Protein AF-A0A358M4H2-F1 (afdb_monomer_lite)

Foldseek 3Di:
DQVCPVVVVVVVCVVVVHDLLPDQEFEAECDDDDPVVRCNRVVVSVVSCVVSVHYYHYDHPVLVVVCVCCVVPVPDFDQDWDADADQAWGFIWGCHHNVDIDTPDTDPDGGPQVVQCVVCVVVVNDPPRNVSCVVVCVVDDPVD

Secondary structure (DSSP, 8-state):
-HHHHHHHHHHHHHHTT--GGG---EEEEEESS-HHHHHHHHHHHHHHHHHHT--EEEEEHHHHHHHHHHHH-TT--SSEEEEEESSS-EEEEEEEETTEEEEEEE-SS--HHHHHHHHHHHTT--SSHHHHHHHHHTTS-TT-

Structure (mmCIF, N/CA/C/O backbone):
data_AF-A0A358M4H2-F1
#
_entry.id   AF-A0A358M4H2-F1
#
loop_
_atom_site.group_PDB
_atom_site.id
_atom_site.type_symbol
_atom_site.label_atom_id
_atom_site.label_alt_id
_atom_site.label_comp_id
_atom_site.label_asym_id
_atom_site.label_entity_id
_atom_site.label_seq_id
_atom_site.pdbx_PDB_ins_code
_atom_site.Cartn_x
_atom_site.Cartn_y
_atom_site.Cartn_z
_atom_site.occupancy
_atom_site.B_iso_or_equiv
_atom_site.auth_seq_id
_atom_site.auth_comp_id
_atom_site.auth_asym_id
_atom_site.auth_atom_id
_atom_site.pdbx_PDB_model_num
ATOM 1 N N . HIS A 1 1 ? 8.562 8.260 7.380 1.00 94.56 1 HIS A N 1
ATOM 2 C CA . HIS A 1 1 ? 7.389 7.775 8.147 1.00 94.56 1 HIS A CA 1
ATOM 3 C C . HIS A 1 1 ? 7.286 8.415 9.525 1.00 94.56 1 HIS A C 1
ATOM 5 O O . HIS A 1 1 ? 6.267 9.042 9.769 1.00 94.56 1 HIS A O 1
ATOM 11 N N . VAL A 1 2 ? 8.302 8.302 10.398 1.00 96.50 2 VAL A N 1
ATOM 12 C CA . VAL A 1 2 ? 8.260 8.854 11.775 1.00 96.50 2 VAL A CA 1
ATOM 13 C C . VAL A 1 2 ? 7.911 10.343 11.800 1.00 96.50 2 VAL A C 1
ATOM 15 O O . VAL A 1 2 ? 6.982 10.735 12.492 1.00 96.50 2 VAL A O 1
ATOM 18 N N . GLU A 1 3 ? 8.598 11.149 10.991 1.00 97.31 3 GLU A N 1
ATOM 19 C CA . GLU A 1 3 ? 8.406 12.607 10.949 1.00 97.31 3 GLU A CA 1
ATOM 20 C C . GLU A 1 3 ? 7.024 13.030 10.431 1.00 97.31 3 GLU A C 1
ATOM 22 O O . GLU A 1 3 ? 6.542 14.106 10.762 1.00 97.31 3 GLU A O 1
ATOM 27 N N . ALA A 1 4 ? 6.373 12.186 9.625 1.00 97.62 4 ALA A N 1
ATOM 28 C CA . ALA A 1 4 ? 5.157 12.552 8.904 1.00 97.62 4 ALA A CA 1
ATOM 29 C C . ALA A 1 4 ? 3.874 12.021 9.555 1.00 97.62 4 ALA A C 1
ATOM 31 O O . ALA A 1 4 ? 2.827 12.644 9.422 1.00 97.62 4 ALA A O 1
ATOM 32 N N . ILE A 1 5 ? 3.923 10.868 10.234 1.00 97.62 5 ILE A N 1
ATOM 33 C CA . ILE A 1 5 ? 2.707 10.117 10.584 1.00 97.62 5 ILE A CA 1
ATOM 34 C C . ILE A 1 5 ? 1.733 10.910 11.463 1.00 97.62 5 ILE A C 1
ATOM 36 O O . ILE A 1 5 ? 0.536 10.892 11.201 1.00 97.62 5 ILE A O 1
ATOM 40 N N . ILE A 1 6 ? 2.237 11.649 12.4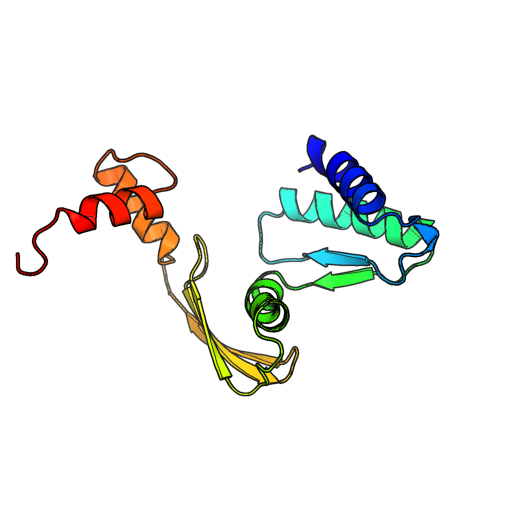53 1.00 97.00 6 ILE A N 1
ATOM 41 C CA . ILE A 1 6 ? 1.391 12.456 13.342 1.00 97.00 6 ILE A CA 1
ATOM 42 C C . ILE A 1 6 ? 0.767 13.630 12.583 1.00 97.00 6 ILE A C 1
ATOM 44 O O . ILE A 1 6 ? -0.429 13.868 12.718 1.00 97.00 6 ILE A O 1
ATOM 48 N N . GLY A 1 7 ? 1.547 14.315 11.739 1.00 97.88 7 GLY A N 1
ATOM 49 C CA . GLY A 1 7 ? 1.047 15.422 10.922 1.00 97.88 7 GLY A CA 1
ATOM 50 C C . GLY A 1 7 ? -0.015 14.981 9.913 1.00 97.88 7 GLY A C 1
ATOM 51 O O . GLY A 1 7 ? -1.012 15.671 9.737 1.00 97.88 7 GLY A O 1
ATOM 52 N N . VAL A 1 8 ? 0.155 13.804 9.302 1.00 97.94 8 VAL A N 1
ATOM 53 C CA . VAL A 1 8 ? -0.839 13.224 8.384 1.00 97.94 8 VAL A CA 1
ATOM 54 C C . VAL A 1 8 ? -2.133 12.863 9.116 1.00 97.94 8 VAL A C 1
ATOM 56 O O . VAL A 1 8 ? -3.211 13.125 8.591 1.00 97.94 8 VAL A O 1
ATOM 59 N N . ILE A 1 9 ? -2.050 12.297 10.325 1.00 97.38 9 ILE A N 1
ATOM 60 C CA . ILE A 1 9 ? -3.239 11.972 11.129 1.00 97.38 9 ILE A CA 1
ATOM 61 C C . ILE A 1 9 ? -3.990 13.250 11.533 1.00 97.38 9 ILE A C 1
ATOM 63 O O . ILE A 1 9 ? -5.205 13.301 11.361 1.00 97.38 9 ILE A O 1
ATOM 67 N N . ASP A 1 10 ? -3.290 14.283 12.020 1.00 97.00 10 ASP A N 1
ATOM 68 C CA . ASP A 1 10 ? -3.914 15.571 12.375 1.00 97.00 10 ASP A CA 1
ATOM 69 C C . ASP A 1 10 ? -4.600 16.214 11.164 1.00 97.00 10 ASP A C 1
ATOM 71 O O . ASP A 1 10 ? -5.767 16.597 11.238 1.00 97.00 10 ASP A O 1
ATOM 75 N N . ALA A 1 11 ? -3.903 16.267 10.025 1.00 98.19 11 ALA A N 1
ATOM 76 C CA . ALA A 1 11 ? -4.451 16.812 8.790 1.00 98.19 11 ALA A CA 1
ATOM 77 C C . ALA A 1 11 ? -5.713 16.058 8.344 1.00 98.19 11 ALA A C 1
ATOM 79 O O . ALA A 1 11 ? -6.724 16.696 8.063 1.00 98.19 11 ALA A O 1
ATOM 80 N N . ALA A 1 12 ? -5.689 14.721 8.353 1.00 97.81 12 ALA A N 1
ATOM 81 C CA . ALA A 1 12 ? -6.824 13.900 7.935 1.00 97.81 12 ALA A CA 1
ATOM 82 C C . ALA A 1 12 ? -8.060 14.097 8.829 1.00 97.81 12 ALA A C 1
ATOM 84 O O . ALA A 1 12 ? -9.176 14.212 8.329 1.00 97.81 12 ALA A O 1
ATOM 85 N N . VAL A 1 13 ? -7.872 14.168 10.150 1.00 97.19 13 VAL A N 1
ATOM 86 C CA . VAL A 1 13 ? -8.963 14.394 11.113 1.00 97.19 13 VAL A CA 1
ATOM 87 C C . VAL A 1 13 ? -9.571 15.788 10.935 1.00 97.19 13 VAL A C 1
ATOM 89 O O . VAL A 1 13 ? -10.793 15.939 10.951 1.00 97.19 13 VAL A O 1
ATOM 92 N N . ARG A 1 14 ? -8.728 16.805 10.707 1.00 97.62 14 ARG A N 1
ATOM 93 C CA . ARG A 1 14 ? -9.176 18.183 10.457 1.00 97.62 14 ARG A CA 1
ATOM 94 C C . ARG A 1 14 ? -9.909 18.320 9.128 1.00 97.62 14 ARG A C 1
ATOM 96 O O . ARG A 1 14 ? -10.942 18.976 9.090 1.00 97.62 14 ARG A O 1
ATOM 103 N N . GLU A 1 15 ? -9.406 17.696 8.067 1.00 98.38 15 GLU A N 1
ATOM 104 C CA . GLU A 1 15 ? -10.047 17.693 6.748 1.00 98.38 15 GLU A CA 1
ATOM 105 C C . GLU A 1 15 ? -11.412 16.993 6.783 1.00 98.38 15 GLU A C 1
ATOM 107 O O . GLU A 1 15 ? -12.385 17.512 6.241 1.00 98.38 15 GLU A O 1
ATOM 112 N N . ALA A 1 16 ? -11.511 15.864 7.489 1.00 97.62 16 ALA A N 1
ATOM 113 C CA . ALA A 1 16 ? -12.771 15.153 7.689 1.00 97.62 16 ALA A CA 1
ATOM 114 C C . ALA A 1 16 ? -13.751 15.883 8.631 1.00 97.62 16 ALA A C 1
ATOM 116 O O . ALA A 1 16 ? -14.916 15.499 8.701 1.00 97.62 16 ALA A O 1
ATOM 117 N N . ASN A 1 17 ? -13.297 16.926 9.339 1.00 97.62 17 ASN A N 1
ATOM 118 C CA . ASN A 1 17 ? -14.068 17.685 10.325 1.00 97.62 17 ASN A CA 1
ATOM 119 C C . ASN A 1 17 ? -14.716 16.793 11.403 1.00 97.62 17 ASN A C 1
ATOM 121 O O . ASN A 1 17 ? -15.889 16.945 11.742 1.00 97.62 17 ASN A O 1
ATOM 125 N N . VAL A 1 18 ? -13.932 15.856 11.936 1.00 97.12 18 VAL A N 1
ATOM 126 C CA . VAL A 1 18 ? -14.328 14.966 13.036 1.00 97.12 18 VAL A CA 1
ATOM 127 C C . VAL A 1 18 ? -13.335 15.076 14.188 1.00 97.12 18 VAL A C 1
ATOM 129 O O . VAL A 1 18 ? -12.213 15.548 14.031 1.00 97.12 18 VAL A O 1
ATOM 132 N N . SER A 1 19 ? -13.728 14.617 15.368 1.00 95.75 19 SER A N 1
ATOM 133 C CA . SER A 1 19 ? -12.835 14.379 16.500 1.00 95.75 19 SER A CA 1
ATOM 134 C C . SER A 1 19 ? -12.319 12.937 16.501 1.00 95.75 19 SER A C 1
ATOM 136 O O . SER A 1 19 ? -12.978 12.013 16.027 1.00 95.75 19 SER A O 1
ATOM 138 N N . LEU A 1 20 ? -11.156 12.697 17.116 1.00 94.94 20 LEU A N 1
ATOM 139 C CA . LEU A 1 20 ? -10.624 11.335 17.276 1.00 94.94 20 LEU A CA 1
ATOM 140 C C . LEU A 1 20 ? -11.584 10.396 18.033 1.00 94.94 20 LEU A C 1
ATOM 142 O O . LEU A 1 20 ? -11.573 9.190 17.801 1.00 94.94 20 LEU A O 1
ATOM 146 N N . SER A 1 21 ? -12.427 10.927 18.923 1.00 94.38 21 SER A N 1
ATOM 147 C CA . SER A 1 21 ? -13.431 10.149 19.660 1.00 94.38 21 SER A CA 1
ATOM 148 C C . SER A 1 21 ? -14.554 9.590 18.782 1.00 94.38 21 SER A C 1
ATOM 150 O O . SER A 1 21 ? -15.118 8.546 19.124 1.00 94.38 21 SER A O 1
ATOM 152 N N . GLU A 1 22 ? -14.852 10.252 17.660 1.00 96.31 22 GLU A N 1
ATOM 153 C CA . GLU A 1 22 ? -15.868 9.831 16.684 1.00 96.31 22 GLU A CA 1
ATOM 154 C C . GLU A 1 22 ? -15.387 8.678 15.794 1.00 96.31 22 GLU A C 1
ATOM 156 O O . GLU A 1 22 ? -16.186 8.055 15.105 1.00 96.31 22 GLU A O 1
ATOM 161 N N . ILE A 1 23 ? -14.095 8.337 15.829 1.00 96.19 23 ILE A N 1
ATOM 162 C CA . ILE A 1 23 ? -13.559 7.197 15.083 1.00 96.19 23 ILE A CA 1
ATOM 163 C C . ILE A 1 23 ? -14.028 5.892 15.733 1.00 96.19 23 ILE A C 1
ATOM 165 O O . ILE A 1 23 ? -13.790 5.649 16.917 1.00 96.19 23 ILE A O 1
ATOM 169 N N . ASP A 1 24 ? -14.647 5.012 14.948 1.00 97.94 24 ASP A N 1
ATOM 170 C CA . ASP A 1 24 ? -15.126 3.714 15.437 1.00 97.94 24 ASP A CA 1
ATOM 171 C C . ASP A 1 24 ? -14.053 2.625 15.433 1.00 97.94 24 ASP A C 1
ATOM 173 O O . ASP A 1 24 ? -14.045 1.762 16.309 1.00 97.94 24 ASP A O 1
ATOM 177 N N . ARG A 1 25 ? -13.160 2.624 14.435 1.00 98.06 25 ARG A N 1
ATOM 178 C CA . ARG A 1 25 ? -12.141 1.582 14.220 1.00 98.06 25 ARG A CA 1
ATOM 179 C C . ARG A 1 25 ? -10.874 2.176 13.623 1.00 98.06 25 ARG A C 1
ATOM 181 O O . ARG A 1 25 ? -10.934 3.144 12.874 1.00 98.06 25 ARG A O 1
ATOM 188 N N . ILE A 1 26 ? -9.736 1.545 13.900 1.00 98.38 26 ILE A N 1
ATOM 189 C CA . ILE A 1 26 ? -8.428 1.979 13.399 1.00 98.38 26 ILE A CA 1
ATOM 190 C C . ILE A 1 26 ? -7.838 0.870 12.535 1.00 98.38 26 ILE A C 1
ATOM 192 O O . ILE A 1 26 ? -7.482 -0.189 13.043 1.00 98.38 26 ILE A O 1
ATOM 196 N N . GLY A 1 27 ? -7.743 1.103 11.227 1.00 97.81 27 GLY A N 1
ATOM 197 C CA . GLY A 1 27 ? -7.087 0.194 10.287 1.00 97.81 27 GLY A CA 1
ATOM 198 C C . GLY A 1 27 ? -5.596 0.497 10.158 1.00 97.81 27 GLY A C 1
ATOM 199 O O . GLY A 1 27 ? -5.210 1.660 10.062 1.00 97.81 27 GLY A O 1
ATOM 200 N N . VAL A 1 28 ? -4.747 -0.532 10.136 1.00 98.12 28 VAL A N 1
ATOM 201 C CA . VAL A 1 28 ? -3.305 -0.356 9.914 1.00 98.12 28 VAL A CA 1
ATOM 202 C C . VAL A 1 28 ? -2.704 -1.495 9.104 1.00 98.12 28 VAL A C 1
ATOM 204 O O . VAL A 1 28 ? -2.949 -2.670 9.375 1.00 98.12 28 VAL A O 1
ATOM 207 N N . THR A 1 29 ? -1.872 -1.148 8.123 1.00 98.06 29 THR A N 1
ATOM 208 C CA . THR A 1 29 ? -1.133 -2.134 7.334 1.00 98.06 29 THR A CA 1
ATOM 209 C C . THR A 1 29 ? -0.126 -2.871 8.212 1.00 98.06 29 THR A C 1
ATOM 211 O O . THR A 1 29 ? 0.770 -2.244 8.778 1.00 98.06 29 THR A O 1
ATOM 214 N N . PHE A 1 30 ? -0.239 -4.199 8.302 1.00 95.25 30 PHE A N 1
ATOM 215 C CA . PHE A 1 30 ? 0.713 -5.025 9.061 1.00 95.25 30 PHE A CA 1
ATOM 216 C C . PHE A 1 30 ? 1.751 -5.727 8.172 1.00 95.25 30 PHE A C 1
ATOM 218 O O . PHE A 1 30 ? 2.794 -6.149 8.668 1.00 95.25 30 PHE A O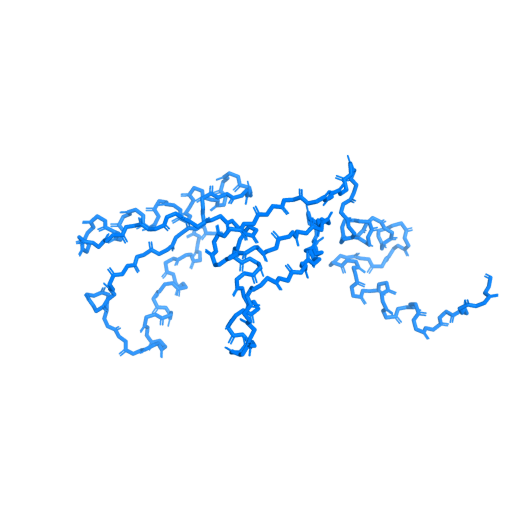 1
ATOM 225 N N . GLY A 1 31 ? 1.490 -5.828 6.867 1.00 94.19 31 GLY A N 1
ATOM 226 C CA . GLY A 1 31 ? 2.417 -6.372 5.877 1.00 94.19 31 GLY A CA 1
ATOM 227 C C . GLY A 1 31 ? 1.721 -6.805 4.581 1.00 94.19 31 GLY A C 1
ATOM 228 O O . GLY A 1 31 ? 0.494 -6.737 4.505 1.00 94.19 31 GLY A O 1
ATOM 229 N N . PRO A 1 32 ? 2.483 -7.254 3.567 1.00 92.00 32 PRO A N 1
ATOM 230 C CA . PRO A 1 32 ? 3.947 -7.188 3.473 1.00 92.00 32 PRO A CA 1
ATOM 231 C C . PRO A 1 32 ? 4.460 -5.747 3.312 1.00 92.00 32 PRO A C 1
ATOM 233 O O . PRO A 1 32 ? 3.696 -4.832 3.018 1.00 92.00 32 PRO A O 1
ATOM 236 N N . GLY A 1 33 ? 5.762 -5.539 3.514 1.00 91.12 33 GLY A N 1
ATOM 237 C CA . GLY A 1 33 ? 6.406 -4.235 3.346 1.00 91.12 33 GLY A CA 1
ATOM 238 C C . GLY A 1 33 ? 7.712 -4.105 4.128 1.00 91.12 33 GLY A C 1
ATOM 239 O O . GLY A 1 33 ? 8.140 -5.031 4.816 1.00 91.12 33 GLY A O 1
ATOM 240 N N . LEU A 1 34 ? 8.347 -2.934 4.034 1.00 93.19 34 LEU A N 1
ATOM 241 C CA . LEU A 1 34 ? 9.569 -2.636 4.781 1.00 93.19 34 LEU A CA 1
ATOM 242 C C . LEU A 1 34 ? 9.271 -2.593 6.281 1.00 93.19 34 LEU A C 1
ATOM 244 O O . LEU A 1 34 ? 8.499 -1.751 6.741 1.00 93.19 34 LEU A O 1
ATOM 248 N N . ILE A 1 35 ? 9.929 -3.462 7.051 1.00 94.56 35 ILE A N 1
ATOM 249 C CA . ILE A 1 35 ? 9.664 -3.626 8.487 1.00 94.56 35 ILE A CA 1
ATOM 250 C C . ILE A 1 35 ? 9.752 -2.303 9.260 1.00 94.56 35 ILE A C 1
ATOM 252 O O . ILE A 1 35 ? 8.875 -2.004 10.065 1.00 94.56 35 ILE A O 1
ATOM 256 N N . GLY A 1 36 ? 10.746 -1.460 8.960 1.00 95.19 36 GLY A N 1
ATOM 257 C CA . GLY A 1 36 ? 10.903 -0.156 9.608 1.00 95.19 36 GLY A CA 1
ATOM 258 C C . GLY A 1 36 ? 9.734 0.795 9.340 1.00 95.19 36 GLY A C 1
ATOM 259 O O . GLY A 1 36 ? 9.296 1.495 10.245 1.00 95.19 36 GLY A O 1
ATOM 260 N N . ALA A 1 37 ? 9.178 0.786 8.126 1.00 95.69 37 ALA A N 1
ATOM 261 C CA . ALA A 1 37 ? 8.005 1.588 7.781 1.00 95.69 37 ALA A CA 1
ATOM 262 C C . ALA A 1 37 ? 6.735 1.057 8.462 1.00 95.69 37 ALA A C 1
ATOM 264 O O . ALA A 1 37 ? 5.975 1.831 9.049 1.00 95.69 37 ALA A O 1
ATOM 265 N N . LEU A 1 38 ? 6.540 -0.266 8.429 1.00 97.50 38 LEU A N 1
ATOM 266 C CA . LEU A 1 38 ? 5.392 -0.938 9.041 1.00 97.50 38 LEU A CA 1
ATOM 267 C C . LEU A 1 38 ? 5.339 -0.701 10.554 1.00 97.50 38 LEU A C 1
ATOM 269 O O . LEU A 1 38 ? 4.278 -0.388 11.088 1.00 97.50 38 LEU A O 1
ATOM 273 N N . LEU A 1 39 ? 6.480 -0.788 11.245 1.00 97.69 39 LEU A N 1
ATOM 274 C CA . LEU A 1 39 ? 6.556 -0.591 12.694 1.00 97.69 39 LEU A CA 1
ATOM 275 C C . LEU A 1 39 ? 6.117 0.808 13.130 1.00 97.69 39 LEU A C 1
ATOM 277 O O . LEU A 1 39 ? 5.466 0.933 14.166 1.00 97.69 39 LEU A O 1
ATOM 281 N N . VAL A 1 40 ? 6.420 1.848 12.348 1.00 98.25 40 VAL A N 1
ATOM 282 C CA . VAL A 1 40 ? 5.971 3.216 12.651 1.00 98.25 40 VAL A CA 1
ATOM 283 C C . VAL A 1 40 ? 4.447 3.306 12.590 1.00 98.25 40 VAL A C 1
ATOM 285 O O . VAL A 1 40 ? 3.826 3.781 13.540 1.00 98.25 40 VAL A O 1
ATOM 288 N N . GLY A 1 41 ? 3.845 2.797 11.509 1.00 97.94 41 GLY A N 1
ATOM 289 C CA . GLY A 1 41 ? 2.390 2.757 11.346 1.00 97.94 41 GLY A CA 1
ATOM 290 C C . GLY A 1 41 ? 1.704 1.953 12.448 1.00 97.94 41 GLY A C 1
ATOM 291 O O . GLY A 1 41 ? 0.801 2.452 13.117 1.00 97.94 41 GLY A O 1
ATOM 292 N N . LEU A 1 42 ? 2.185 0.730 12.688 1.00 98.06 42 LEU A N 1
ATOM 293 C CA . LEU A 1 42 ? 1.672 -0.162 13.728 1.00 98.06 42 LEU A CA 1
ATOM 294 C C . LEU A 1 42 ? 1.766 0.454 15.125 1.00 98.06 42 LEU A C 1
ATOM 296 O O . LEU A 1 42 ? 0.827 0.316 15.904 1.00 98.06 42 LEU A O 1
ATOM 300 N N . SER A 1 43 ? 2.870 1.128 15.451 1.00 98.19 43 SER A N 1
ATOM 301 C CA . SER A 1 43 ? 3.052 1.742 16.772 1.00 98.19 43 SER A CA 1
ATOM 302 C C . SER A 1 43 ? 2.077 2.897 16.990 1.00 98.19 43 SER A C 1
ATOM 304 O O . SER A 1 43 ? 1.420 2.944 18.028 1.00 98.19 43 SER A O 1
ATOM 306 N N . ALA A 1 44 ? 1.918 3.781 15.998 1.00 98.12 44 ALA A N 1
ATOM 307 C CA . ALA A 1 44 ? 0.964 4.886 16.075 1.00 98.12 44 ALA A CA 1
ATOM 308 C C . ALA A 1 44 ? -0.486 4.383 16.179 1.00 98.12 44 ALA A C 1
ATOM 310 O O . ALA A 1 44 ? -1.236 4.821 17.050 1.00 98.12 44 ALA A O 1
ATOM 311 N N . ALA A 1 45 ? -0.866 3.414 15.342 1.00 98.12 45 ALA A N 1
ATOM 312 C CA . ALA A 1 45 ? -2.215 2.858 15.337 1.00 98.12 45 ALA A CA 1
ATOM 313 C C . ALA A 1 45 ? -2.549 2.115 16.641 1.00 98.12 45 ALA A C 1
ATOM 315 O O . ALA A 1 45 ? -3.643 2.283 17.178 1.00 98.12 45 ALA A O 1
ATOM 316 N N . LYS A 1 46 ? -1.602 1.341 17.193 1.00 98.31 46 LYS A N 1
ATOM 317 C CA . LYS A 1 46 ? -1.761 0.692 18.505 1.00 98.31 46 LYS A CA 1
ATOM 318 C C . LYS A 1 46 ? -1.917 1.711 19.629 1.00 98.31 46 LYS A C 1
ATOM 320 O O . LYS A 1 46 ? -2.775 1.517 20.483 1.00 98.31 46 LYS A O 1
ATOM 325 N N . ALA A 1 47 ? -1.125 2.784 19.619 1.00 98.06 47 ALA A N 1
ATOM 326 C CA . ALA A 1 47 ? -1.244 3.847 20.611 1.00 98.06 47 ALA A CA 1
ATOM 327 C C . ALA A 1 47 ? -2.630 4.507 20.556 1.00 98.06 47 ALA A C 1
ATOM 329 O O . ALA A 1 47 ? -3.290 4.588 21.586 1.00 98.06 47 ALA A O 1
ATOM 330 N N . LEU A 1 48 ? -3.106 4.890 19.365 1.00 97.75 48 LEU A N 1
ATOM 331 C CA . LEU A 1 48 ? -4.445 5.466 19.185 1.00 97.75 48 LEU A CA 1
ATOM 332 C C . LEU A 1 48 ? -5.564 4.498 19.589 1.00 97.75 48 LEU A C 1
ATOM 334 O O . LEU A 1 48 ? -6.510 4.889 20.264 1.00 97.75 48 LEU A O 1
ATOM 338 N N . SER A 1 49 ? -5.458 3.226 19.201 1.00 98.31 49 SER A N 1
ATOM 339 C CA . SER A 1 49 ? -6.440 2.196 19.560 1.00 98.31 49 SER A CA 1
ATOM 340 C C . SER A 1 49 ? -6.534 2.027 21.071 1.00 98.31 49 SER A C 1
ATOM 342 O O . SER A 1 49 ? -7.637 2.010 21.617 1.00 98.31 49 SER A O 1
ATOM 344 N N . TYR A 1 50 ? -5.385 1.971 21.746 1.00 98.19 50 TYR A N 1
ATOM 345 C CA . TYR A 1 50 ? -5.310 1.839 23.194 1.00 98.19 50 TYR A CA 1
ATOM 346 C C . TYR A 1 50 ? -5.879 3.066 23.917 1.00 98.19 50 TYR A C 1
ATOM 348 O O . TYR A 1 50 ? -6.696 2.914 24.821 1.00 98.19 50 TYR A O 1
ATOM 356 N N . THR A 1 51 ? -5.501 4.284 23.514 1.00 97.56 51 THR A N 1
ATOM 357 C CA . THR A 1 51 ? -5.947 5.514 24.192 1.00 97.56 51 THR A CA 1
ATOM 358 C C . THR A 1 51 ? -7.421 5.825 23.957 1.00 97.56 51 THR A C 1
ATOM 360 O O . THR A 1 51 ? -8.096 6.291 24.870 1.00 97.56 51 THR A O 1
ATOM 363 N N . LEU A 1 52 ? -7.940 5.547 22.759 1.00 97.19 52 LEU A N 1
ATOM 364 C CA . LEU A 1 52 ? -9.339 5.798 22.400 1.00 97.19 52 LEU A CA 1
ATOM 365 C C . LEU A 1 52 ? -10.261 4.617 22.739 1.00 97.19 52 LEU A C 1
ATOM 367 O O . LEU A 1 52 ? -11.474 4.722 22.563 1.00 97.19 52 LEU A O 1
ATOM 371 N N . SER A 1 53 ? -9.700 3.494 23.204 1.00 97.75 53 SER A N 1
ATOM 372 C CA . SER A 1 53 ? -10.422 2.231 23.419 1.00 97.75 53 SER A CA 1
ATOM 373 C C . SER A 1 53 ? -11.200 1.776 22.175 1.00 97.75 53 SER A C 1
ATOM 375 O O . SER A 1 53 ? -12.344 1.332 22.265 1.00 97.75 53 SER A O 1
ATOM 377 N N . LYS A 1 54 ? -10.582 1.905 20.992 1.00 98.12 54 LYS A N 1
ATOM 378 C CA . LYS A 1 54 ? -11.190 1.544 19.700 1.00 98.12 54 LYS A CA 1
ATOM 379 C C . LYS A 1 54 ? -10.559 0.277 19.125 1.00 98.12 54 LYS A C 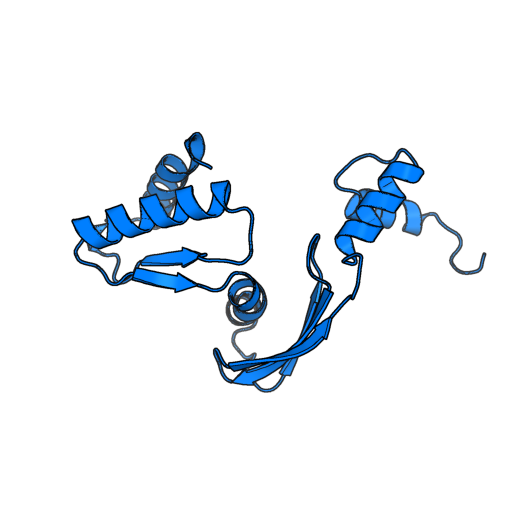1
ATOM 381 O O . LYS A 1 54 ? -9.343 0.115 19.241 1.00 98.12 54 LYS A O 1
ATOM 386 N N . PRO A 1 55 ? -11.329 -0.608 18.464 1.00 98.31 55 PRO A N 1
ATOM 387 C CA . PRO A 1 55 ? -10.785 -1.789 17.804 1.00 98.31 55 PRO A CA 1
ATOM 388 C C . PRO A 1 55 ? -9.691 -1.456 16.782 1.00 98.31 55 PRO A C 1
ATOM 390 O O . PRO A 1 55 ? -9.851 -0.560 15.949 1.00 98.31 55 PRO A O 1
ATOM 393 N N . LEU A 1 56 ? -8.605 -2.229 16.823 1.00 98.38 56 LEU A N 1
ATOM 394 C CA . LEU A 1 56 ? -7.528 -2.196 15.838 1.00 98.38 56 LEU A CA 1
ATOM 395 C C . LEU A 1 56 ? -7.749 -3.291 14.790 1.00 98.38 56 LEU A C 1
ATOM 397 O O . LEU A 1 56 ? -7.875 -4.465 15.136 1.00 98.38 56 LEU A O 1
ATOM 401 N N . VAL A 1 57 ? -7.761 -2.914 13.515 1.00 98.00 57 VAL A N 1
ATOM 402 C CA . VAL A 1 57 ? -7.964 -3.816 12.379 1.00 98.00 57 VAL A CA 1
ATOM 403 C C . VAL A 1 57 ? -6.643 -3.964 11.616 1.00 98.00 57 VAL A C 1
ATOM 405 O O . VAL A 1 57 ? -6.177 -2.994 11.011 1.00 98.00 57 VAL A O 1
ATOM 408 N N . PRO A 1 58 ? -6.007 -5.149 11.633 1.00 96.88 58 PRO A N 1
ATOM 409 C CA . PRO A 1 58 ? -4.837 -5.402 10.806 1.00 96.88 58 PRO A CA 1
ATOM 410 C C . PRO A 1 58 ? -5.260 -5.524 9.338 1.00 96.88 58 PRO A C 1
ATOM 412 O O . PRO A 1 58 ? -6.168 -6.282 9.009 1.00 96.88 58 PRO A O 1
ATOM 415 N N . VAL A 1 59 ? -4.589 -4.790 8.453 1.00 96.75 59 VAL A N 1
ATOM 416 C CA . VAL A 1 59 ? -4.864 -4.783 7.011 1.00 96.75 59 VAL A CA 1
ATOM 417 C C . VAL A 1 59 ? -3.678 -5.373 6.255 1.00 96.75 59 VAL A C 1
ATOM 419 O O . VAL A 1 59 ? -2.530 -4.966 6.459 1.00 96.75 59 VAL A O 1
ATOM 422 N N . HIS A 1 60 ? -3.941 -6.336 5.375 1.00 95.12 60 HIS A N 1
ATOM 423 C CA . HIS A 1 60 ? -2.923 -6.862 4.474 1.00 95.12 60 HIS A CA 1
ATOM 424 C C . HIS A 1 60 ? -2.742 -5.910 3.281 1.00 95.12 60 HIS A C 1
ATOM 426 O O . HIS A 1 60 ? -3.704 -5.545 2.606 1.00 95.12 60 HIS A O 1
ATOM 432 N N . HIS A 1 61 ? -1.503 -5.508 2.994 1.00 94.62 61 HIS A N 1
ATOM 433 C CA . HIS A 1 61 ? -1.182 -4.464 2.015 1.00 94.62 61 HIS A CA 1
ATOM 434 C C . HIS A 1 61 ? -1.753 -4.759 0.620 1.00 94.62 61 HIS A C 1
ATOM 436 O O . HIS A 1 61 ? -2.315 -3.877 -0.025 1.00 94.62 61 HIS A O 1
ATOM 442 N N . ILE A 1 62 ? -1.641 -6.010 0.165 1.00 92.00 62 ILE A N 1
ATOM 443 C CA . ILE A 1 62 ? -2.101 -6.423 -1.172 1.00 92.00 62 ILE A CA 1
ATOM 444 C C . ILE A 1 62 ? -3.614 -6.544 -1.248 1.00 92.00 62 ILE A C 1
ATOM 446 O O . ILE A 1 62 ? -4.196 -6.229 -2.280 1.00 92.00 62 ILE A O 1
ATOM 450 N N . GLU A 1 63 ? -4.259 -6.930 -0.153 1.00 93.62 63 GLU A N 1
ATOM 451 C CA . GLU A 1 63 ? -5.721 -6.942 -0.102 1.00 93.62 63 GLU A CA 1
ATOM 452 C C . GLU A 1 63 ? -6.259 -5.514 -0.176 1.00 93.62 63 GLU A C 1
ATOM 454 O O . GLU A 1 63 ? -7.245 -5.278 -0.862 1.00 93.62 63 GLU A O 1
ATOM 459 N N . GLY A 1 64 ? -5.553 -4.549 0.427 1.00 93.88 64 GLY A N 1
ATOM 460 C CA . GLY A 1 64 ? -5.840 -3.123 0.273 1.00 93.88 64 GLY A CA 1
ATOM 461 C C . GLY A 1 64 ? -5.780 -2.645 -1.182 1.00 93.88 64 GLY A C 1
ATOM 462 O O . GLY A 1 64 ? -6.687 -1.944 -1.622 1.00 93.88 64 GLY A O 1
ATOM 463 N N . HIS A 1 65 ? -4.766 -3.068 -1.953 1.00 93.94 65 HIS A N 1
ATOM 464 C CA . HIS A 1 65 ? -4.685 -2.759 -3.394 1.00 93.94 65 HIS A CA 1
ATOM 465 C C . HIS A 1 65 ? -5.883 -3.302 -4.174 1.00 93.94 65 HIS A C 1
ATOM 467 O O . HIS A 1 65 ? -6.419 -2.611 -5.033 1.00 93.94 65 HIS A O 1
ATOM 473 N N . ILE A 1 66 ? -6.326 -4.524 -3.870 1.00 94.56 66 ILE A N 1
ATOM 474 C CA . ILE A 1 66 ? -7.489 -5.118 -4.539 1.00 94.56 66 ILE A CA 1
ATOM 475 C C . ILE A 1 66 ? -8.768 -4.388 -4.112 1.00 94.56 66 ILE A C 1
ATOM 477 O O . ILE A 1 66 ? -9.579 -4.017 -4.961 1.00 94.56 66 ILE A O 1
ATOM 481 N N . ALA A 1 67 ? -8.923 -4.131 -2.810 1.00 93.69 67 ALA A N 1
ATOM 482 C CA . ALA A 1 67 ? -10.104 -3.505 -2.232 1.00 93.69 67 ALA A CA 1
ATOM 483 C C . ALA A 1 67 ? -10.301 -2.043 -2.660 1.00 93.69 67 ALA A C 1
ATOM 485 O O . ALA A 1 67 ? -11.433 -1.562 -2.655 1.00 93.69 67 ALA A O 1
ATOM 486 N N . ALA A 1 68 ? -9.240 -1.349 -3.086 1.00 93.88 68 ALA A N 1
ATOM 487 C CA . ALA A 1 68 ? -9.340 -0.004 -3.651 1.00 93.88 68 ALA A CA 1
ATOM 488 C C . ALA A 1 68 ? -10.304 0.061 -4.851 1.00 93.88 68 ALA A C 1
ATOM 490 O O . ALA A 1 68 ? -11.002 1.060 -5.019 1.00 93.88 68 ALA A O 1
ATOM 491 N N . ASN A 1 69 ? -10.425 -1.021 -5.631 1.00 94.50 69 ASN A N 1
ATOM 492 C CA . ASN A 1 69 ? -11.362 -1.079 -6.755 1.00 94.50 69 ASN A CA 1
ATOM 493 C C . ASN A 1 69 ? -12.826 -0.956 -6.309 1.00 94.50 69 ASN A C 1
ATOM 495 O O . ASN A 1 69 ? -13.612 -0.350 -7.025 1.00 94.50 69 ASN A O 1
ATOM 499 N N . PHE A 1 70 ? -13.190 -1.446 -5.119 1.00 94.81 70 PHE A N 1
ATOM 500 C CA . PHE A 1 70 ? -14.548 -1.297 -4.576 1.00 94.81 70 PHE A CA 1
ATOM 501 C C . PHE A 1 70 ? -14.870 0.145 -4.156 1.00 94.81 70 PHE A C 1
ATOM 503 O O . PHE A 1 70 ? -16.035 0.516 -3.998 1.00 94.81 70 PHE A O 1
ATOM 510 N N . ILE A 1 71 ? -13.846 0.978 -3.935 1.00 94.06 71 ILE A N 1
ATOM 511 C CA . ILE A 1 71 ? -14.042 2.397 -3.628 1.00 94.06 71 ILE A CA 1
ATOM 512 C C . ILE A 1 71 ? -14.404 3.155 -4.905 1.00 94.06 71 ILE A C 1
ATOM 514 O O . ILE A 1 71 ? -15.345 3.945 -4.864 1.00 94.06 71 ILE A O 1
ATOM 518 N N . GLU A 1 72 ? -13.702 2.894 -6.005 1.00 95.56 72 GLU A N 1
ATOM 519 C CA . GLU A 1 72 ? -13.935 3.556 -7.293 1.00 95.56 72 GLU A CA 1
ATOM 520 C C . GLU A 1 72 ? -15.177 3.002 -8.007 1.00 95.56 72 GLU A C 1
ATOM 522 O O . GLU A 1 72 ? -16.067 3.748 -8.409 1.00 95.56 72 GLU A O 1
ATOM 527 N N . TYR A 1 73 ? -15.284 1.677 -8.107 1.00 96.00 73 TYR A N 1
ATOM 528 C CA . TYR A 1 73 ? -16.341 0.986 -8.839 1.00 96.00 73 TYR A CA 1
ATOM 529 C C . TYR A 1 73 ? -17.368 0.413 -7.860 1.00 96.00 73 TYR A C 1
ATOM 531 O O . TYR A 1 73 ? -17.226 -0.708 -7.375 1.00 96.00 73 TYR A O 1
ATOM 539 N N . LYS A 1 74 ? -18.413 1.193 -7.557 1.00 94.88 74 LYS A N 1
ATOM 540 C CA . LYS A 1 74 ? -19.428 0.834 -6.545 1.00 94.88 74 LYS A CA 1
ATOM 541 C C . LYS A 1 74 ? -20.244 -0.414 -6.882 1.00 94.88 74 LYS A C 1
ATOM 543 O O . LYS A 1 74 ? -20.665 -1.104 -5.962 1.00 94.88 74 LYS A O 1
ATOM 548 N N . ASP A 1 75 ? -20.407 -0.705 -8.169 1.00 96.75 75 ASP A N 1
ATOM 549 C CA . ASP A 1 75 ? -21.150 -1.871 -8.661 1.00 96.75 75 ASP A CA 1
ATOM 550 C C . ASP A 1 75 ? -20.245 -3.097 -8.893 1.00 96.75 75 ASP A C 1
ATOM 552 O O . ASP A 1 75 ? -20.701 -4.128 -9.385 1.00 96.75 75 ASP A O 1
ATOM 556 N N . LEU A 1 76 ? -18.941 -2.996 -8.591 1.00 96.56 76 LEU A N 1
ATOM 557 C CA . LEU A 1 76 ? -18.025 -4.127 -8.698 1.00 96.56 76 LEU A CA 1
ATOM 558 C C . LEU A 1 76 ? -18.268 -5.101 -7.542 1.00 96.56 76 LEU A C 1
ATOM 560 O O . LEU A 1 76 ? -17.959 -4.814 -6.384 1.00 96.56 76 LEU A O 1
ATOM 564 N N . GLU A 1 77 ? -18.732 -6.295 -7.883 1.00 96.94 77 GLU A N 1
ATOM 565 C CA . GLU A 1 77 ? -18.946 -7.384 -6.937 1.00 96.94 77 GLU A CA 1
ATOM 566 C C . GLU A 1 77 ? -18.085 -8.601 -7.318 1.00 96.94 77 GLU A C 1
ATOM 568 O O . GLU A 1 77 ? -17.912 -8.895 -8.505 1.00 96.94 77 GLU A O 1
ATOM 573 N N . PRO A 1 78 ? -17.514 -9.330 -6.342 1.00 96.56 78 PRO A N 1
ATOM 574 C CA . PRO A 1 78 ? -16.942 -10.651 -6.589 1.00 96.56 78 PRO A CA 1
ATOM 575 C C . PRO A 1 78 ? -17.997 -11.641 -7.138 1.00 96.56 78 PRO A C 1
ATOM 577 O O . PRO A 1 78 ? -19.167 -11.542 -6.769 1.00 96.56 78 PRO A O 1
ATOM 580 N N . PRO A 1 79 ? -17.604 -12.651 -7.940 1.00 97.12 79 PRO A N 1
ATOM 581 C CA . PRO A 1 79 ? -16.226 -13.024 -8.232 1.00 97.12 79 PRO A CA 1
ATOM 582 C C . PRO A 1 79 ? -15.627 -12.290 -9.440 1.00 97.12 79 PRO A C 1
ATOM 584 O O . PRO A 1 79 ? -16.281 -12.099 -10.462 1.00 97.12 79 PRO A O 1
ATOM 587 N N . PHE A 1 80 ? -14.338 -11.956 -9.359 1.00 96.88 80 PHE A N 1
ATOM 588 C CA . PHE A 1 80 ? -13.562 -11.442 -10.493 1.00 96.88 80 PHE A CA 1
ATOM 589 C C . PHE A 1 80 ? -12.081 -11.810 -10.380 1.00 96.88 80 PHE A C 1
ATOM 591 O O . PHE A 1 80 ? -11.561 -12.106 -9.304 1.00 96.88 80 PHE A O 1
ATOM 598 N N . VAL A 1 81 ? -11.372 -11.742 -11.506 1.00 97.38 81 VAL A N 1
ATOM 599 C CA . VAL A 1 81 ? -9.912 -11.874 -11.535 1.00 97.38 81 VAL A CA 1
ATOM 600 C C . VAL A 1 81 ? -9.280 -10.486 -11.492 1.00 97.38 81 VAL A C 1
ATOM 602 O O . VAL A 1 81 ? -9.665 -9.595 -12.244 1.00 97.38 81 VAL A O 1
ATOM 605 N N . CYS A 1 82 ? -8.292 -10.307 -10.622 1.00 96.38 82 CYS A N 1
ATOM 606 C CA . CYS A 1 82 ? -7.545 -9.068 -10.456 1.00 96.38 82 CYS A CA 1
ATOM 607 C C . CYS A 1 82 ? -6.075 -9.276 -10.829 1.00 96.38 82 CYS A C 1
ATOM 609 O O . CYS A 1 82 ? -5.418 -10.193 -10.331 1.00 96.38 82 CYS A O 1
ATOM 611 N N . LEU A 1 83 ? -5.548 -8.401 -11.683 1.00 97.06 83 LEU A N 1
ATOM 612 C CA . LEU A 1 83 ? -4.122 -8.320 -11.968 1.00 97.06 83 LEU A CA 1
ATOM 613 C C . LEU A 1 83 ? -3.505 -7.217 -11.097 1.00 97.06 83 LEU A C 1
ATOM 615 O O . LEU A 1 83 ? -3.720 -6.032 -11.336 1.00 97.06 83 LEU A O 1
ATOM 619 N N . VAL A 1 84 ? -2.716 -7.606 -10.097 1.00 95.88 84 VAL A N 1
ATOM 620 C CA . VAL A 1 84 ? -1.998 -6.669 -9.224 1.00 95.88 84 VAL A CA 1
ATOM 621 C C . VAL A 1 84 ? -0.612 -6.417 -9.807 1.00 95.88 84 VAL A C 1
ATOM 623 O O . VAL A 1 84 ? 0.266 -7.278 -9.706 1.00 95.88 84 VAL A O 1
ATOM 626 N N . VAL A 1 85 ? -0.408 -5.231 -10.387 1.00 94.88 85 VAL A N 1
ATOM 627 C CA . VAL A 1 85 ? 0.866 -4.804 -10.988 1.00 94.88 85 VAL A CA 1
ATOM 628 C C . VAL A 1 85 ? 1.359 -3.531 -10.311 1.00 94.88 85 VAL A C 1
ATOM 630 O O . VAL A 1 85 ? 0.759 -2.471 -10.446 1.00 94.88 85 VAL A O 1
ATOM 633 N N . SER A 1 86 ? 2.457 -3.630 -9.569 1.00 91.00 86 SER A N 1
ATOM 634 C CA . SER A 1 86 ? 3.112 -2.494 -8.912 1.00 91.00 86 SER A CA 1
ATOM 635 C C . SER A 1 86 ? 4.634 -2.604 -9.031 1.00 91.00 86 SER A C 1
ATOM 637 O O . SER A 1 86 ? 5.149 -3.510 -9.687 1.00 91.00 86 SER A O 1
ATOM 639 N N . GLY A 1 87 ? 5.362 -1.701 -8.366 1.00 88.50 87 GLY A N 1
ATOM 640 C CA . GLY A 1 87 ? 6.823 -1.771 -8.261 1.00 88.50 87 GLY A CA 1
ATOM 641 C C . GLY A 1 87 ? 7.335 -3.091 -7.679 1.00 88.50 87 GLY A C 1
ATOM 642 O O . GLY A 1 87 ? 8.367 -3.570 -8.116 1.00 88.50 87 GLY A O 1
ATOM 643 N N . GLY A 1 88 ? 6.603 -3.701 -6.739 1.00 89.00 88 GLY A N 1
ATOM 644 C CA . GLY A 1 88 ? 7.034 -4.924 -6.045 1.00 89.00 88 GLY A CA 1
ATOM 645 C C . GLY A 1 88 ? 6.120 -6.136 -6.221 1.00 89.00 88 GLY A C 1
ATOM 646 O O . GLY A 1 88 ? 6.364 -7.168 -5.607 1.00 89.00 88 GLY A O 1
ATOM 647 N N . HIS A 1 89 ? 5.047 -6.027 -7.012 1.00 93.62 89 HIS A N 1
ATOM 648 C CA . HIS A 1 89 ? 4.075 -7.111 -7.177 1.00 93.62 89 HIS A CA 1
ATOM 649 C C . HIS A 1 89 ? 3.670 -7.272 -8.637 1.00 93.62 89 HIS A C 1
ATOM 651 O O . HIS A 1 89 ? 3.470 -6.299 -9.361 1.00 93.62 89 HIS A O 1
ATOM 657 N N . SER A 1 90 ? 3.533 -8.519 -9.070 1.00 96.00 90 SER A N 1
ATOM 658 C CA . SER A 1 90 ? 2.988 -8.896 -10.377 1.00 96.00 90 SER A CA 1
ATOM 659 C C . SER A 1 90 ? 2.248 -10.210 -10.208 1.00 96.00 90 SER A C 1
ATOM 661 O O . SER A 1 90 ? 2.829 -11.284 -10.372 1.00 96.00 90 SER A O 1
ATOM 663 N N . HIS A 1 91 ? 1.003 -10.112 -9.737 1.00 95.81 91 HIS A N 1
ATOM 664 C CA . HIS A 1 91 ? 0.175 -11.241 -9.313 1.00 95.81 91 HIS A CA 1
ATOM 665 C C . HIS A 1 91 ? -1.137 -11.294 -10.095 1.00 95.81 91 HIS A C 1
ATOM 667 O O . HIS A 1 91 ? -1.762 -10.265 -10.329 1.00 95.81 91 HIS A O 1
ATOM 673 N N . ILE A 1 92 ? -1.592 -12.505 -10.402 1.00 97.69 92 ILE A N 1
ATOM 674 C CA . ILE A 1 92 ? -2.956 -12.788 -10.846 1.00 97.69 92 ILE A CA 1
ATOM 675 C C . ILE A 1 92 ? -3.699 -13.367 -9.647 1.00 97.69 92 ILE A C 1
ATOM 677 O O . ILE A 1 92 ? -3.281 -14.385 -9.085 1.00 97.69 92 ILE A O 1
ATOM 681 N N . ILE A 1 93 ? -4.778 -12.708 -9.245 1.00 97.12 93 ILE A N 1
ATOM 682 C CA . ILE A 1 93 ? -5.565 -13.028 -8.058 1.00 97.12 93 ILE A CA 1
ATOM 683 C C . ILE A 1 93 ? -6.994 -13.375 -8.473 1.00 97.12 93 ILE A C 1
ATOM 685 O O . ILE A 1 93 ? -7.618 -12.642 -9.229 1.00 97.12 93 ILE A O 1
ATOM 689 N N . ASP A 1 94 ? -7.514 -14.472 -7.944 1.00 97.62 94 ASP A N 1
ATOM 690 C CA . ASP A 1 94 ? -8.928 -14.834 -7.958 1.00 97.62 94 ASP A CA 1
ATOM 691 C C . ASP A 1 94 ? -9.601 -14.223 -6.719 1.00 97.62 94 ASP A C 1
ATOM 693 O O . ASP A 1 94 ? -9.330 -14.645 -5.589 1.00 97.62 94 ASP A O 1
ATOM 697 N N . CYS A 1 95 ? -10.405 -13.175 -6.914 1.00 97.12 95 CYS A N 1
ATOM 698 C CA . CYS A 1 95 ? -11.237 -12.583 -5.871 1.00 97.12 95 CYS A CA 1
ATOM 699 C C . CYS A 1 95 ? -12.577 -13.311 -5.860 1.00 97.12 95 CYS A C 1
ATOM 701 O O . CYS A 1 95 ? -13.412 -13.106 -6.737 1.00 97.12 95 CYS A O 1
ATOM 703 N N . ARG A 1 96 ? -12.770 -14.171 -4.861 1.00 97.12 96 ARG A N 1
ATOM 704 C CA . ARG A 1 96 ? -13.923 -15.079 -4.778 1.00 97.12 96 ARG A CA 1
ATOM 705 C C . ARG A 1 96 ? -15.080 -14.469 -3.996 1.00 97.12 96 ARG A C 1
ATOM 707 O O . ARG A 1 96 ? -16.237 -14.714 -4.315 1.00 97.12 96 ARG A O 1
ATOM 714 N N . ALA A 1 97 ? -14.751 -13.674 -2.983 1.00 96.56 97 ALA A N 1
ATOM 715 C CA . ALA A 1 97 ? -15.672 -12.902 -2.158 1.00 96.56 97 ALA A CA 1
ATOM 716 C C . ALA A 1 97 ? -14.926 -11.705 -1.545 1.00 96.56 97 ALA A C 1
ATOM 718 O O . ALA A 1 97 ? -13.702 -11.590 -1.660 1.00 96.56 97 ALA A O 1
ATOM 719 N N . TYR A 1 98 ? -15.644 -10.817 -0.856 1.00 94.50 98 TYR A N 1
ATOM 720 C CA . TYR A 1 98 ? -15.017 -9.738 -0.095 1.00 94.50 98 TYR A CA 1
ATOM 721 C C . TYR A 1 98 ? -14.085 -10.316 0.976 1.00 94.50 98 TYR A C 1
ATOM 723 O O . TYR A 1 98 ? -14.520 -11.067 1.846 1.00 94.50 98 TYR A O 1
ATOM 731 N N . GLY A 1 99 ? -12.798 -9.977 0.900 1.00 91.00 99 GLY A N 1
ATOM 732 C CA . GLY A 1 99 ? -11.785 -1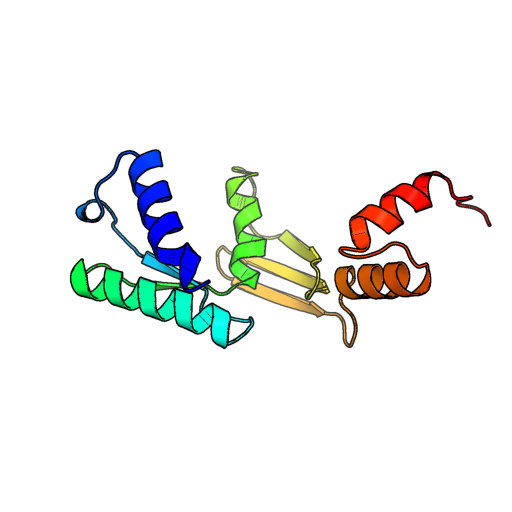0.516 1.812 1.00 91.00 99 GLY A CA 1
ATOM 733 C C . GLY A 1 99 ? -11.357 -11.958 1.513 1.00 91.00 99 GLY A C 1
ATOM 734 O O . GLY A 1 99 ? -10.526 -12.489 2.243 1.00 91.00 99 GLY A O 1
ATOM 735 N N . ASP A 1 100 ? -11.879 -12.591 0.456 1.00 95.19 100 ASP A N 1
ATOM 736 C CA . ASP A 1 100 ? -11.439 -13.914 0.010 1.00 95.19 100 ASP A CA 1
ATOM 737 C C . ASP A 1 100 ? -10.684 -13.817 -1.322 1.00 95.19 100 ASP A C 1
ATOM 739 O O . ASP A 1 100 ? -11.272 -13.738 -2.408 1.00 95.19 100 ASP A O 1
ATOM 743 N N . PHE A 1 101 ? -9.356 -13.850 -1.217 1.00 95.06 101 PHE A N 1
ATOM 744 C CA . PHE A 1 101 ? -8.431 -13.704 -2.332 1.00 95.06 101 PHE A CA 1
ATOM 745 C C . PHE A 1 101 ? -7.511 -14.921 -2.446 1.00 95.06 101 PHE A C 1
ATOM 747 O O . PHE A 1 101 ? -6.836 -15.308 -1.490 1.00 95.06 101 PHE A O 1
ATOM 754 N N . LYS A 1 102 ? -7.420 -15.499 -3.646 1.00 95.94 102 LYS A N 1
ATOM 755 C CA . LYS A 1 102 ? -6.520 -16.616 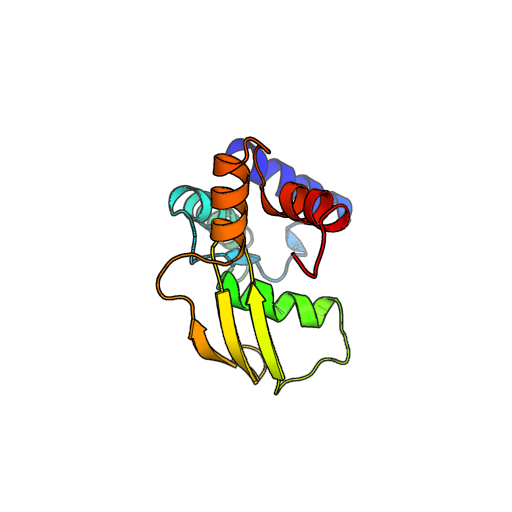-3.948 1.00 95.94 102 LYS A CA 1
ATOM 756 C C . LYS A 1 102 ? -5.521 -16.224 -5.030 1.00 95.94 102 LYS A C 1
ATOM 758 O O . LYS A 1 102 ? -5.897 -15.840 -6.130 1.00 95.94 102 LYS A O 1
ATOM 763 N N . VAL A 1 103 ? -4.228 -16.376 -4.751 1.00 95.81 103 VAL A N 1
ATOM 764 C CA . VAL A 1 103 ? -3.185 -16.186 -5.770 1.00 95.81 103 VAL A CA 1
ATOM 765 C C . VAL A 1 103 ? -3.260 -17.330 -6.785 1.00 95.81 103 VAL A C 1
ATOM 767 O O . VAL A 1 103 ? -3.081 -18.491 -6.420 1.00 95.81 103 VAL A O 1
ATOM 770 N N . LEU A 1 104 ? -3.504 -17.000 -8.053 1.00 97.62 104 LEU A N 1
ATOM 771 C CA . LEU A 1 104 ? -3.447 -17.943 -9.175 1.00 97.62 104 LEU A CA 1
ATOM 772 C C . LEU A 1 104 ? -2.041 -18.023 -9.774 1.00 97.62 104 LEU A C 1
ATOM 774 O O . LEU A 1 104 ? -1.591 -19.096 -10.165 1.00 97.62 104 LEU A O 1
ATOM 778 N N . GLY A 1 105 ? -1.337 -16.892 -9.823 1.00 97.25 105 GLY A N 1
ATOM 779 C CA . GLY A 1 105 ? 0.016 -16.805 -10.358 1.00 97.25 105 GLY A CA 1
ATOM 780 C C . GLY A 1 105 ? 0.743 -15.564 -9.861 1.00 97.25 105 GLY A C 1
ATOM 781 O O . GLY A 1 105 ? 0.118 -14.564 -9.511 1.00 97.25 105 GLY A O 1
ATOM 782 N N . ARG A 1 106 ? 2.074 -15.627 -9.818 1.00 95.94 106 ARG A N 1
ATOM 783 C CA . ARG A 1 106 ? 2.940 -14.490 -9.491 1.00 95.94 106 ARG A CA 1
ATOM 784 C C . ARG A 1 106 ? 4.265 -14.577 -10.232 1.00 95.94 106 ARG A C 1
ATOM 786 O O . ARG A 1 106 ? 4.691 -15.681 -10.576 1.00 95.94 106 ARG A O 1
ATOM 793 N N . THR A 1 107 ? 4.916 -13.432 -10.418 1.00 94.94 107 THR A N 1
ATOM 794 C CA . THR A 1 107 ? 6.318 -13.401 -10.854 1.00 94.94 107 THR A CA 1
ATOM 795 C C . THR A 1 107 ? 7.204 -14.244 -9.927 1.00 94.94 107 THR A C 1
ATOM 797 O O . THR A 1 107 ? 6.919 -14.400 -8.733 1.00 94.94 107 THR A O 1
ATOM 800 N N . ARG A 1 108 ? 8.260 -14.830 -10.496 1.00 95.06 108 ARG A N 1
ATOM 801 C CA . ARG A 1 108 ? 9.290 -15.589 -9.767 1.00 95.06 108 ARG A CA 1
ATOM 802 C C . ARG A 1 108 ? 10.519 -14.739 -9.448 1.00 95.06 108 ARG A C 1
ATOM 804 O O . ARG A 1 108 ? 11.331 -15.165 -8.630 1.00 95.06 108 ARG A O 1
ATOM 811 N N . ASP A 1 109 ? 10.632 -13.589 -10.098 1.00 94.62 109 ASP A N 1
ATOM 812 C CA . ASP A 1 109 ? 11.784 -12.700 -10.085 1.00 94.62 109 ASP A CA 1
ATOM 813 C C . ASP A 1 109 ? 11.299 -11.245 -10.009 1.00 94.62 109 ASP A C 1
ATOM 815 O O . ASP A 1 109 ? 10.757 -10.840 -8.979 1.00 94.62 109 ASP A O 1
ATOM 819 N N . ASP A 1 110 ? 11.453 -10.476 -11.079 1.00 93.94 110 ASP A N 1
ATOM 820 C CA . ASP A 1 110 ? 11.152 -9.059 -11.109 1.00 93.94 110 ASP A CA 1
ATOM 821 C C . ASP A 1 110 ? 9.642 -8.845 -11.224 1.00 93.94 110 ASP A C 1
ATOM 823 O O . ASP A 1 110 ? 8.933 -9.480 -12.016 1.00 93.94 110 ASP A O 1
ATOM 827 N N . ALA A 1 111 ? 9.126 -7.910 -10.432 1.00 95.44 111 ALA A N 1
ATOM 828 C CA . ALA A 1 111 ? 7.824 -7.331 -10.714 1.00 95.44 111 ALA A CA 1
ATOM 829 C C . ALA A 1 111 ? 7.918 -6.436 -11.957 1.00 95.44 111 ALA A C 1
ATOM 831 O O . ALA A 1 111 ? 8.970 -5.876 -12.259 1.00 95.44 111 ALA A O 1
ATOM 832 N N . ALA A 1 112 ? 6.802 -6.243 -12.660 1.00 94.94 112 ALA A N 1
ATOM 833 C CA . ALA A 1 112 ? 6.769 -5.416 -13.859 1.00 94.94 112 ALA A CA 1
ATOM 834 C C . ALA A 1 112 ? 7.301 -4.000 -13.587 1.00 94.94 112 ALA A C 1
ATOM 836 O O . ALA A 1 112 ? 8.140 -3.518 -14.340 1.00 94.94 112 ALA A O 1
ATOM 837 N N . GLY A 1 113 ? 6.884 -3.355 -12.489 1.00 93.62 113 GLY A N 1
ATOM 838 C CA . GLY A 1 113 ? 7.391 -2.025 -12.142 1.00 93.62 113 GLY A CA 1
ATOM 839 C C . GLY A 1 113 ? 8.905 -2.008 -11.891 1.00 93.62 113 GLY A C 1
ATOM 840 O O . GLY A 1 113 ? 9.591 -1.125 -12.398 1.00 93.62 113 GLY A O 1
ATOM 841 N N . GLU A 1 114 ? 9.445 -3.024 -11.210 1.00 94.69 114 GLU A N 1
ATOM 842 C CA . GLU A 1 114 ? 10.893 -3.180 -11.014 1.00 94.69 114 GLU A CA 1
ATOM 843 C C . GLU A 1 114 ? 11.644 -3.377 -12.341 1.00 94.69 114 GLU A C 1
ATOM 845 O O . GLU A 1 114 ? 12.703 -2.779 -12.547 1.00 94.69 114 GLU A O 1
ATOM 850 N N . ALA A 1 115 ? 11.087 -4.156 -13.271 1.00 96.06 115 ALA A N 1
ATOM 851 C CA . ALA A 1 115 ? 11.659 -4.326 -14.603 1.00 96.06 115 ALA A CA 1
ATOM 852 C C . ALA A 1 115 ? 11.721 -2.987 -15.362 1.00 96.06 115 ALA A C 1
ATOM 854 O O . ALA A 1 115 ? 12.764 -2.641 -15.923 1.00 96.06 115 ALA A O 1
ATOM 855 N N . PHE A 1 116 ? 10.648 -2.188 -15.314 1.00 95.81 116 PHE A N 1
ATOM 856 C CA . PHE A 1 116 ? 10.626 -0.834 -15.879 1.00 95.81 116 PHE A CA 1
ATOM 857 C C . PHE A 1 116 ? 11.703 0.071 -15.261 1.00 95.81 116 PHE A C 1
ATOM 859 O O . PHE A 1 116 ? 12.394 0.792 -15.983 1.00 95.81 116 PHE A O 1
ATOM 866 N N . ASP A 1 117 ? 11.894 0.010 -13.943 1.00 94.94 117 ASP A N 1
ATOM 867 C CA . ASP A 1 117 ? 12.911 0.803 -13.248 1.00 94.94 117 ASP A CA 1
ATOM 868 C C . ASP A 1 117 ? 14.342 0.390 -13.631 1.00 94.94 117 ASP A C 1
ATOM 870 O O . ASP A 1 117 ? 15.205 1.250 -13.842 1.00 94.94 117 ASP A O 1
ATOM 874 N N . LYS A 1 118 ? 14.606 -0.915 -13.772 1.00 94.94 118 LYS A N 1
ATOM 875 C CA . LYS A 1 118 ? 15.910 -1.435 -14.218 1.00 94.94 118 LYS A CA 1
ATOM 876 C C . LYS A 1 118 ? 16.219 -1.038 -15.662 1.00 94.94 118 LYS A C 1
ATOM 878 O O . LYS A 1 118 ? 17.336 -0.596 -15.936 1.00 94.94 118 LYS A O 1
ATOM 883 N N . ILE A 1 119 ? 15.237 -1.131 -16.561 1.00 95.31 119 ILE A N 1
ATOM 884 C CA . ILE A 1 119 ? 15.377 -0.708 -17.963 1.00 95.31 119 ILE A CA 1
ATOM 885 C C . ILE A 1 119 ? 15.633 0.799 -18.041 1.00 95.31 119 ILE A C 1
ATOM 887 O O . ILE A 1 119 ? 16.587 1.227 -18.686 1.00 95.31 119 ILE A O 1
ATOM 891 N N . SER A 1 120 ? 14.845 1.604 -17.324 1.00 96.12 120 SER A N 1
ATOM 892 C CA . SER A 1 120 ? 15.041 3.056 -17.249 1.00 96.12 120 SER A CA 1
ATOM 893 C C . SER A 1 120 ? 16.460 3.420 -16.809 1.00 96.12 120 SER A C 1
ATOM 895 O O . SER A 1 120 ? 17.106 4.276 -17.414 1.00 96.12 120 SER A O 1
ATOM 897 N N . ARG A 1 121 ? 16.989 2.728 -15.791 1.00 94.56 121 ARG A N 1
ATOM 898 C CA . ARG A 1 121 ? 18.366 2.924 -15.324 1.00 94.56 121 ARG A CA 1
ATOM 899 C C . ARG A 1 121 ? 19.395 2.573 -16.396 1.00 94.56 121 ARG A C 1
ATOM 901 O O . ARG A 1 121 ? 20.333 3.343 -16.582 1.00 94.56 121 ARG A O 1
ATOM 908 N N . ALA A 1 122 ? 19.228 1.448 -17.091 1.00 95.62 122 ALA A N 1
ATOM 909 C CA . ALA A 1 122 ? 20.132 1.035 -18.165 1.00 95.62 122 ALA A CA 1
ATOM 910 C C . ALA A 1 122 ? 20.148 2.035 -19.335 1.00 95.62 122 ALA A C 1
ATOM 912 O O . ALA A 1 122 ? 21.190 2.244 -19.950 1.00 95.62 122 ALA A O 1
ATOM 913 N N . LEU A 1 123 ? 19.012 2.686 -19.598 1.00 94.75 123 LEU A N 1
ATOM 914 C CA . LEU A 1 123 ? 18.855 3.709 -20.634 1.00 94.75 123 LEU A CA 1
ATOM 915 C C . LEU A 1 123 ? 19.211 5.134 -20.166 1.00 94.75 123 LEU A C 1
ATOM 917 O O . LEU A 1 123 ? 19.135 6.068 -20.958 1.00 94.75 123 LEU A O 1
ATOM 921 N N . GLY A 1 124 ? 19.582 5.331 -18.896 1.00 95.75 124 GLY A N 1
ATOM 922 C CA . GLY A 1 124 ? 19.917 6.653 -18.355 1.00 95.75 124 GLY A CA 1
ATOM 923 C C . GLY A 1 124 ? 18.721 7.599 -18.172 1.00 95.75 124 GLY A C 1
ATOM 924 O O . GLY A 1 124 ? 18.906 8.811 -18.143 1.00 95.75 124 GLY A O 1
ATOM 925 N N . LEU A 1 125 ? 17.501 7.067 -18.031 1.00 93.69 125 LEU A N 1
ATOM 926 C CA . LEU A 1 125 ? 16.250 7.844 -17.987 1.00 93.69 125 LEU A CA 1
ATOM 927 C C . LEU A 1 125 ? 15.805 8.261 -16.568 1.00 93.69 125 LEU A C 1
ATOM 929 O O . LEU A 1 125 ? 14.816 8.977 -16.412 1.00 93.69 125 LEU A O 1
ATOM 933 N N . GLY A 1 126 ? 16.533 7.848 -15.526 1.00 91.69 126 GLY A N 1
ATOM 934 C CA . GLY A 1 126 ? 16.255 8.211 -14.129 1.00 91.69 126 GLY A CA 1
ATOM 935 C C . GLY A 1 126 ? 15.253 7.292 -13.411 1.00 91.69 126 GLY A C 1
ATOM 936 O O . GLY A 1 126 ? 15.026 6.153 -13.826 1.00 91.69 126 GLY A O 1
ATOM 937 N N . TYR A 1 127 ? 14.701 7.770 -12.287 1.00 90.44 127 TYR A N 1
ATOM 938 C CA . TYR A 1 127 ? 13.774 7.043 -11.402 1.00 90.44 127 TYR A CA 1
ATOM 939 C C . TYR A 1 127 ? 12.657 7.976 -10.877 1.00 90.44 127 TYR A C 1
ATOM 941 O O . TYR A 1 127 ? 12.979 9.113 -10.519 1.00 90.44 127 TYR A O 1
ATOM 949 N N . PRO A 1 128 ? 11.387 7.525 -10.750 1.00 87.31 128 PRO A N 1
ATOM 950 C CA . PRO A 1 128 ? 10.859 6.210 -11.135 1.00 87.31 128 PRO A CA 1
ATOM 951 C C . PRO A 1 128 ? 10.829 6.025 -12.658 1.00 87.31 128 PRO A C 1
ATOM 953 O O . PRO A 1 128 ? 10.546 6.957 -13.409 1.00 87.31 128 PRO A O 1
ATOM 956 N N . GLY A 1 129 ? 11.160 4.819 -13.110 1.00 92.12 129 GLY A N 1
ATOM 957 C CA . GLY A 1 129 ? 11.457 4.512 -14.503 1.00 92.12 129 GLY A CA 1
ATOM 958 C C . GLY A 1 129 ? 10.240 4.261 -15.380 1.00 92.12 129 GLY A C 1
ATOM 959 O O . GLY A 1 129 ? 10.251 4.645 -16.548 1.00 92.12 129 GLY A O 1
ATOM 960 N N . GLY A 1 130 ? 9.166 3.695 -14.821 1.00 93.19 130 GLY A N 1
ATOM 961 C CA . GLY A 1 130 ? 7.926 3.405 -15.557 1.00 93.19 130 GLY A CA 1
ATOM 962 C C . GLY A 1 130 ? 7.411 4.584 -16.400 1.00 93.19 130 GLY A C 1
ATOM 963 O O . GLY A 1 130 ? 7.312 4.447 -17.620 1.00 93.19 130 GLY A O 1
ATOM 964 N N . PRO A 1 131 ? 7.159 5.766 -15.803 1.00 94.44 131 PRO A N 1
ATOM 965 C CA . PRO A 1 131 ? 6.679 6.934 -16.547 1.00 94.44 131 PRO A CA 1
ATOM 966 C C . PRO A 1 131 ? 7.657 7.453 -17.611 1.00 94.44 131 PRO A C 1
ATOM 968 O O . PRO A 1 131 ? 7.234 7.982 -18.639 1.00 94.44 131 PRO A O 1
ATOM 971 N N . ALA A 1 132 ? 8.967 7.339 -17.372 1.00 93.69 132 ALA A N 1
ATOM 972 C CA . ALA A 1 132 ? 9.977 7.792 -18.324 1.00 93.69 132 ALA A CA 1
ATOM 973 C C . ALA A 1 132 ? 10.030 6.883 -19.559 1.00 93.69 132 ALA A C 1
ATOM 975 O O . ALA A 1 132 ? 10.036 7.386 -20.684 1.00 93.69 132 ALA A O 1
ATOM 976 N N . VAL A 1 133 ? 9.997 5.565 -19.343 1.00 94.81 133 VAL A N 1
ATOM 977 C CA . VAL A 1 133 ? 9.981 4.561 -20.412 1.00 94.81 133 VAL A CA 1
ATOM 978 C C . VAL A 1 133 ? 8.679 4.628 -21.216 1.00 94.81 133 VAL A C 1
ATOM 980 O O . VAL A 1 133 ? 8.758 4.654 -22.438 1.00 94.81 133 VAL A O 1
ATOM 983 N N . ASP A 1 134 ? 7.502 4.730 -20.579 1.00 94.50 134 ASP A N 1
ATOM 984 C CA . ASP A 1 134 ? 6.211 4.861 -21.293 1.00 94.50 134 ASP A CA 1
ATOM 985 C C . ASP A 1 134 ? 6.192 6.081 -22.226 1.00 94.50 134 ASP A C 1
ATOM 987 O O . ASP A 1 134 ? 5.778 6.003 -23.382 1.00 94.50 134 ASP A O 1
ATOM 991 N N . ARG A 1 135 ? 6.694 7.224 -21.746 1.00 94.38 135 ARG A N 1
ATOM 992 C CA . ARG A 1 135 ? 6.772 8.439 -22.560 1.00 94.38 135 ARG A CA 1
ATOM 993 C C . ARG A 1 135 ? 7.675 8.261 -23.780 1.00 94.38 135 ARG A C 1
ATOM 995 O O . 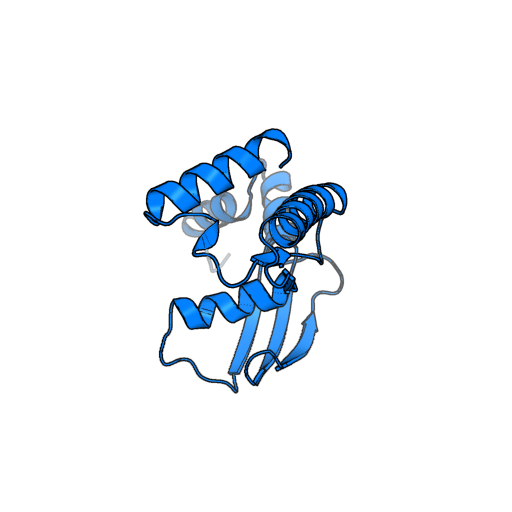ARG A 1 135 ? 7.256 8.628 -24.869 1.00 94.38 135 ARG A O 1
ATOM 1002 N N . LEU A 1 136 ? 8.870 7.695 -23.608 1.00 93.31 136 LEU A N 1
ATOM 1003 C CA . LEU A 1 136 ? 9.804 7.489 -24.719 1.00 93.31 136 LEU A CA 1
ATOM 1004 C C . LEU A 1 136 ? 9.294 6.429 -25.707 1.00 93.31 136 LEU A C 1
ATOM 1006 O O . LEU A 1 136 ? 9.467 6.570 -26.913 1.00 93.31 136 LEU A O 1
ATOM 1010 N N . ALA A 1 137 ? 8.618 5.389 -25.213 1.00 93.81 137 ALA A N 1
ATOM 1011 C CA . ALA A 1 137 ? 8.065 4.324 -26.044 1.00 93.81 137 ALA A CA 1
ATOM 1012 C C . ALA A 1 137 ? 7.037 4.837 -27.069 1.00 93.81 137 ALA A C 1
ATOM 1014 O O . ALA A 1 137 ? 6.931 4.266 -28.152 1.00 93.81 137 ALA A O 1
ATOM 1015 N N . LYS A 1 138 ? 6.329 5.938 -26.776 1.00 95.19 138 LYS A N 1
ATOM 1016 C CA . LYS A 1 138 ? 5.378 6.581 -27.706 1.00 95.19 138 LYS A CA 1
ATOM 1017 C C . LYS A 1 138 ? 6.047 7.198 -28.937 1.00 95.19 138 LYS A C 1
ATOM 1019 O O . LYS A 1 138 ? 5.376 7.397 -29.944 1.00 95.19 138 LYS A O 1
ATOM 1024 N N . GLU A 1 139 ? 7.343 7.485 -28.862 1.00 94.25 139 GLU A N 1
ATOM 1025 C CA . GLU A 1 139 ? 8.159 7.976 -29.981 1.00 94.25 139 GLU A CA 1
ATOM 1026 C C . GLU A 1 139 ? 8.895 6.831 -30.706 1.00 94.25 139 GLU A C 1
ATOM 1028 O O . GLU A 1 139 ? 9.553 7.051 -31.723 1.00 94.25 139 GLU A O 1
ATOM 1033 N N . GLY A 1 140 ? 8.799 5.602 -30.187 1.00 91.19 140 GLY A N 1
ATOM 1034 C CA . GLY A 1 140 ? 9.435 4.418 -30.754 1.00 91.19 140 GLY A CA 1
ATOM 1035 C C . GLY A 1 140 ? 8.692 3.852 -31.965 1.00 91.19 140 GLY A C 1
ATOM 1036 O O . GLY A 1 140 ? 7.519 4.134 -32.205 1.00 91.19 140 GLY A O 1
ATOM 1037 N N . ASN A 1 141 ? 9.373 2.997 -32.728 1.00 92.75 141 ASN A N 1
ATOM 1038 C CA . ASN A 1 141 ? 8.748 2.229 -33.801 1.00 92.75 141 ASN A CA 1
ATOM 1039 C C . ASN A 1 141 ? 8.190 0.903 -33.237 1.00 92.75 141 ASN A C 1
ATOM 1041 O O . ASN A 1 141 ? 8.986 0.050 -32.844 1.00 92.75 141 ASN A O 1
ATOM 1045 N N . PRO A 1 142 ? 6.861 0.681 -33.231 1.00 87.06 142 PRO A N 1
ATOM 1046 C CA . PRO A 1 142 ? 6.257 -0.545 -32.700 1.00 87.06 142 PRO A CA 1
ATOM 1047 C C . PRO A 1 142 ? 6.477 -1.789 -33.584 1.00 87.06 142 PRO A C 1
ATOM 1049 O O . PRO A 1 142 ? 6.091 -2.887 -33.192 1.00 87.06 142 PRO A O 1
ATOM 1052 N N . HIS A 1 143 ? 7.067 -1.627 -34.774 1.00 85.56 143 HIS A N 1
ATOM 1053 C CA . HIS A 1 143 ? 7.347 -2.693 -35.743 1.00 85.56 143 HIS A CA 1
ATOM 1054 C C . HIS A 1 143 ? 8.849 -2.900 -36.004 1.00 85.56 143 HIS A C 1
ATOM 1056 O O . HIS A 1 143 ? 9.204 -3.491 -37.026 1.00 85.56 143 HIS A O 1
ATOM 1062 N N . ALA A 1 144 ? 9.716 -2.339 -35.154 1.00 72.19 144 ALA A N 1
ATOM 1063 C CA . ALA A 1 144 ? 11.166 -2.515 -35.250 1.00 72.19 144 ALA A CA 1
ATOM 1064 C C . ALA A 1 144 ? 11.614 -3.951 -34.937 1.00 72.19 144 ALA A C 1
ATOM 1066 O O . ALA A 1 144 ? 10.924 -4.635 -34.147 1.00 72.19 144 ALA A O 1
#

Sequence (144 aa):
HVEAIIGVIDAAVREANVSLSEIDRIGVTFGPGLIGALLVGLSAAKALSYTLSKPLVPVHHIEGHIAANFIEYKDLEPPFVCLVVSGGHSHIIDCRAYGDFKVLGRTRDDAAGEAFDKISRALGLGYPGGPAVDRLAKEGNPHA

Radius of gyration: 19.3 Å; chains: 1; bounding box: 41×36×60 Å

pLDDT: mean 95.37, std 3.11, range [72.19, 98.38]